Protein AF-A0A962VWM4-F1 (afdb_monomer_lite)

pLDDT: mean 87.62, std 8.39, range [60.72, 96.94]

Secondary structure (DSSP, 8-state):
--EEEE-SSS----S---SSS-HHHHHHHHHHHHHHTTSEEEE--------S-HHHHHHHHHHHHTGGGB-TTS-B-PPPGGGGGG--

Foldseek 3Di:
DKDKDFPDPPQDFDPPLDPDDDPVVSVVVRVVVCVVVVRMDIDDDDDDDDDDDPVVVVVVVQCVVVVVQADPVGDGDDRDPSCVVVVD

Structure (mmCIF, N/CA/C/O backbone):
data_AF-A0A962VWM4-F1
#
_entry.id   AF-A0A962VWM4-F1
#
loop_
_atom_site.group_PDB
_atom_site.id
_atom_site.type_symbol
_atom_site.label_atom_id
_atom_site.label_alt_id
_atom_site.label_comp_id
_atom_site.label_asym_id
_atom_site.label_entity_id
_atom_site.label_seq_id
_atom_site.pdbx_PDB_ins_code
_atom_site.Cartn_x
_atom_site.Cartn_y
_atom_site.Cartn_z
_atom_site.occupancy
_atom_site.B_iso_or_equiv
_atom_site.auth_seq_id
_atom_site.auth_comp_id
_atom_site.auth_asym_id
_atom_site.auth_atom_id
_atom_site.pdbx_PDB_model_num
ATOM 1 N N . GLN A 1 1 ? -14.320 2.103 -6.836 1.00 63.78 1 GLN A N 1
ATOM 2 C CA . GLN A 1 1 ? -15.246 2.338 -5.699 1.00 63.78 1 GLN A CA 1
ATOM 3 C C . GLN A 1 1 ? -14.708 1.535 -4.527 1.00 63.78 1 GLN A C 1
ATOM 5 O O . GLN A 1 1 ? -14.427 0.361 -4.736 1.00 63.78 1 GLN A O 1
ATOM 10 N N . GLY A 1 2 ? -14.503 2.147 -3.357 1.00 79.94 2 GLY A N 1
ATOM 11 C CA . GLY A 1 2 ? -13.955 1.435 -2.198 1.00 79.94 2 GLY A CA 1
ATOM 12 C C . GLY A 1 2 ? -14.878 0.300 -1.740 1.00 79.94 2 GLY A C 1
ATOM 13 O O . GLY A 1 2 ? -16.093 0.485 -1.688 1.00 79.94 2 GLY A O 1
ATOM 14 N N . LYS A 1 3 ? -14.318 -0.873 -1.437 1.00 89.69 3 LYS A N 1
ATOM 15 C CA . LYS A 1 3 ? -15.025 -2.040 -0.893 1.00 89.69 3 LYS A CA 1
ATOM 16 C C . LYS A 1 3 ? -14.521 -2.315 0.517 1.00 89.69 3 LYS A C 1
ATOM 18 O O . LYS A 1 3 ? -13.316 -2.417 0.724 1.00 89.69 3 LYS A O 1
ATOM 23 N N . ILE A 1 4 ? -15.442 -2.476 1.463 1.00 90.94 4 ILE A N 1
ATOM 24 C CA . ILE A 1 4 ? -15.108 -2.955 2.807 1.00 90.94 4 ILE A CA 1
ATOM 25 C C . ILE A 1 4 ? -15.100 -4.480 2.769 1.00 90.94 4 ILE A C 1
ATOM 27 O O . ILE A 1 4 ? -16.071 -5.100 2.331 1.00 90.94 4 ILE A O 1
ATOM 31 N N . ILE A 1 5 ? -14.005 -5.073 3.221 1.00 93.44 5 ILE A N 1
ATOM 32 C CA . ILE A 1 5 ? -13.849 -6.510 3.400 1.00 93.44 5 ILE A CA 1
ATOM 33 C C . ILE A 1 5 ? -13.904 -6.795 4.898 1.00 93.44 5 ILE A C 1
ATOM 35 O O . ILE A 1 5 ? -13.237 -6.123 5.679 1.00 93.44 5 ILE A O 1
ATOM 39 N N . ILE A 1 6 ? -14.712 -7.777 5.294 1.00 93.12 6 ILE A N 1
ATOM 40 C CA . ILE A 1 6 ? -14.839 -8.221 6.684 1.00 93.12 6 ILE A CA 1
ATOM 41 C C . ILE A 1 6 ? -14.251 -9.626 6.757 1.00 93.12 6 ILE A C 1
ATOM 43 O O . ILE A 1 6 ? -14.795 -10.548 6.151 1.00 93.12 6 ILE A O 1
ATOM 47 N N . TYR A 1 7 ? -13.144 -9.781 7.477 1.00 92.38 7 TYR A N 1
ATOM 48 C CA . TYR A 1 7 ? -12.462 -11.068 7.628 1.00 92.38 7 TYR A CA 1
ATOM 49 C C . TYR A 1 7 ? -12.943 -11.846 8.855 1.00 92.38 7 TYR A C 1
ATOM 51 O O . TYR A 1 7 ? -12.836 -13.070 8.878 1.00 92.38 7 TYR A O 1
ATOM 59 N N . GLN A 1 8 ? -13.501 -11.156 9.855 1.00 90.31 8 GLN A N 1
ATOM 60 C CA . GLN A 1 8 ? -13.939 -11.761 11.110 1.00 90.31 8 GLN A CA 1
ATOM 61 C C . GLN A 1 8 ? -15.369 -11.351 11.486 1.00 90.31 8 GLN A C 1
ATOM 63 O O . GLN A 1 8 ? -15.737 -10.179 11.406 1.00 90.31 8 GLN A O 1
ATOM 68 N N . GLN A 1 9 ? -16.171 -12.327 11.927 1.00 88.00 9 GLN A N 1
ATOM 69 C CA . GLN A 1 9 ? -17.519 -12.117 12.459 1.00 88.00 9 GLN A CA 1
ATOM 70 C C . GLN A 1 9 ? -17.730 -12.919 13.760 1.00 88.00 9 GLN A C 1
ATOM 72 O O . GLN A 1 9 ? -17.351 -14.090 13.804 1.00 88.00 9 GLN A O 1
ATOM 77 N N . PRO A 1 10 ? -18.357 -12.333 14.801 1.00 90.00 10 PRO A N 1
ATOM 78 C CA . PRO A 1 10 ? -18.744 -10.924 14.897 1.00 90.00 10 PRO A CA 1
ATOM 79 C C . PRO A 1 10 ? -17.512 -10.010 14.999 1.00 90.00 10 PRO A C 1
ATOM 81 O O . PRO A 1 10 ? -16.441 -10.449 15.421 1.00 90.00 10 PRO A O 1
ATOM 84 N N . LEU A 1 11 ? -17.668 -8.740 14.610 1.00 89.44 11 LEU A N 1
ATOM 85 C CA . LEU A 1 11 ? -16.633 -7.735 14.852 1.00 89.44 11 LEU A CA 1
ATOM 86 C C . LEU A 1 11 ? -16.429 -7.597 16.362 1.00 89.44 11 LEU A C 1
ATOM 88 O O . LEU A 1 11 ? -17.391 -7.391 17.104 1.00 89.44 11 LEU A O 1
ATOM 92 N N . GLN A 1 12 ? -15.186 -7.704 16.813 1.00 90.19 12 GLN A N 1
ATOM 93 C CA . GLN A 1 12 ? -14.839 -7.489 18.210 1.00 90.19 12 GLN A CA 1
ATOM 94 C C . GLN A 1 12 ? -14.675 -5.992 18.427 1.00 90.19 12 GLN A C 1
ATOM 96 O O . GLN A 1 12 ? -13.594 -5.473 18.170 1.00 90.19 12 GLN A O 1
ATOM 101 N N . LEU A 1 13 ? -15.739 -5.306 18.839 1.00 87.25 13 LEU A N 1
ATOM 102 C CA . LEU A 1 13 ? -15.702 -3.878 19.159 1.00 87.25 13 LEU A CA 1
ATOM 103 C C . LEU A 1 13 ? -15.086 -3.646 20.543 1.00 87.25 13 LEU A C 1
ATOM 105 O O . LEU A 1 13 ? -15.273 -4.459 21.448 1.00 8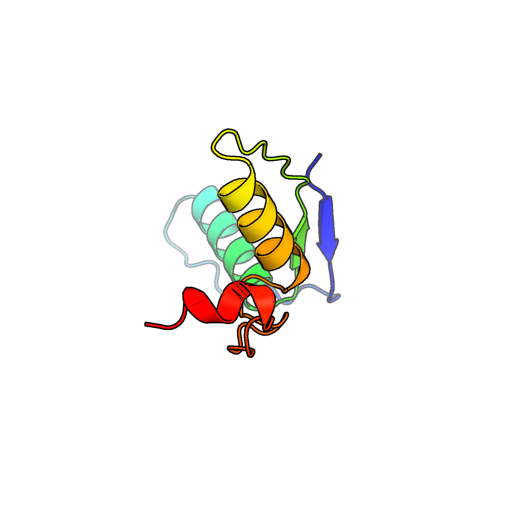7.25 13 LEU A O 1
ATOM 109 N N . SER A 1 14 ? -14.374 -2.536 20.714 1.00 82.50 14 SER A N 1
ATOM 110 C CA . SER A 1 14 ? -13.899 -2.103 22.032 1.00 82.50 14 SER A CA 1
ATOM 111 C C . SER A 1 14 ? -15.087 -1.760 22.937 1.00 82.50 14 SER A C 1
ATOM 113 O O . SER A 1 14 ? -15.979 -1.019 22.525 1.00 82.50 14 SER A O 1
ATOM 115 N N . GLU A 1 15 ? -15.097 -2.262 24.175 1.00 71.44 15 GLU A N 1
ATOM 116 C CA . GLU A 1 15 ? -16.159 -1.956 25.153 1.00 71.44 15 GLU A CA 1
ATOM 117 C C . GLU A 1 15 ? -16.109 -0.496 25.643 1.00 71.44 15 GLU A C 1
ATOM 119 O O . GLU A 1 15 ? -17.125 0.074 26.039 1.00 71.44 15 GLU A O 1
ATOM 124 N N . GLU A 1 16 ? -14.940 0.142 25.552 1.00 66.19 16 GLU A N 1
ATOM 125 C CA . GLU A 1 16 ? -14.698 1.516 25.984 1.00 66.19 16 GLU A CA 1
ATOM 126 C C . GLU A 1 16 ? -14.587 2.454 24.777 1.00 66.19 16 GLU A C 1
ATOM 128 O O . GLU A 1 16 ? -13.501 2.799 24.310 1.00 66.19 16 GLU A O 1
ATOM 133 N N . LEU A 1 17 ? -15.725 2.937 24.277 1.00 63.44 17 LEU A N 1
ATOM 134 C CA . LEU A 1 17 ? -15.707 4.220 23.579 1.00 63.44 17 LEU A CA 1
ATOM 135 C C . LEU A 1 17 ? -15.439 5.277 24.654 1.00 63.44 17 LEU A C 1
ATOM 137 O O . LEU A 1 17 ? -16.350 5.600 25.416 1.00 63.44 17 LEU A O 1
ATOM 141 N N . ALA A 1 18 ? -14.193 5.760 24.750 1.00 60.72 18 ALA A N 1
ATOM 142 C CA . ALA A 1 18 ? -13.773 6.739 25.755 1.00 60.72 18 ALA A CA 1
ATOM 143 C C . ALA A 1 18 ? -14.859 7.820 25.951 1.00 60.72 18 ALA A C 1
ATOM 145 O O . ALA A 1 18 ? -15.415 8.298 24.956 1.00 60.72 18 ALA A O 1
ATOM 146 N N . PRO A 1 19 ? -15.231 8.177 27.194 1.00 61.72 19 PRO A N 1
ATOM 147 C CA . PRO A 1 19 ? -16.416 9.000 27.455 1.00 61.72 19 PRO A CA 1
ATOM 148 C C . PRO A 1 19 ? -16.353 10.372 26.764 1.00 61.72 19 PRO A C 1
ATOM 150 O O . PRO A 1 19 ? -17.357 10.848 26.233 1.00 61.72 19 PRO A O 1
ATOM 153 N N . GLU A 1 20 ? -15.157 10.934 26.630 1.00 66.94 20 GLU A N 1
ATOM 154 C CA . GLU A 1 20 ? -14.895 12.255 26.056 1.00 66.94 20 GLU A CA 1
ATOM 155 C C . GLU A 1 20 ? -14.646 12.199 24.530 1.00 66.94 20 GLU A C 1
ATOM 157 O O . GLU A 1 20 ? -14.112 11.216 24.017 1.00 66.94 20 GLU A O 1
ATOM 162 N N . GLY A 1 21 ? -15.028 13.247 23.788 1.00 69.62 21 GLY A N 1
ATOM 163 C CA . GLY A 1 21 ? -14.688 13.422 22.361 1.00 69.62 21 GLY A CA 1
ATOM 164 C C . GLY A 1 21 ? -15.864 13.373 21.373 1.00 69.62 21 GLY A C 1
ATOM 165 O O . GLY A 1 21 ? -16.994 13.011 21.715 1.00 69.62 21 GLY A O 1
ATOM 166 N N . ILE A 1 22 ? -15.602 13.757 20.120 1.00 84.44 22 ILE A N 1
ATOM 167 C CA . ILE A 1 22 ? -16.612 13.840 19.050 1.00 84.44 22 ILE A CA 1
ATOM 168 C C . ILE A 1 22 ? -16.922 12.428 18.535 1.00 84.44 22 ILE A C 1
ATOM 170 O O . ILE A 1 22 ? -16.013 11.643 18.284 1.00 84.44 22 ILE A O 1
ATOM 174 N N . LEU A 1 23 ? -18.199 12.097 18.309 1.00 85.69 23 LEU A N 1
ATOM 175 C CA . LEU A 1 23 ? -18.621 10.775 17.809 1.00 85.69 23 LEU A CA 1
ATOM 176 C C . LEU A 1 23 ? -17.823 10.307 16.578 1.00 85.69 23 LEU A C 1
ATOM 178 O O . LEU A 1 23 ? -17.437 9.145 16.496 1.00 85.69 23 LEU A O 1
ATOM 182 N N . LEU A 1 24 ? -17.555 11.219 15.639 1.00 87.12 24 LEU A N 1
ATOM 183 C CA . LEU A 1 24 ? -16.777 10.932 14.434 1.00 87.12 24 LEU A CA 1
ATOM 184 C C . LEU A 1 24 ? -15.362 10.433 14.754 1.00 87.12 24 LEU A C 1
ATOM 186 O O . LEU A 1 24 ? -14.893 9.482 14.133 1.00 87.12 24 LEU A O 1
ATOM 190 N N . GLU A 1 25 ? -14.697 11.051 15.727 1.00 86.62 25 GLU A N 1
ATOM 191 C CA . GLU A 1 25 ? -13.360 10.656 16.171 1.00 86.62 25 GLU A CA 1
ATOM 192 C C . GLU A 1 25 ? -13.390 9.248 16.767 1.00 86.62 25 GLU A C 1
ATOM 194 O O . GLU A 1 25 ? -12.586 8.399 16.391 1.00 86.62 25 GLU A O 1
ATOM 199 N N . LYS A 1 26 ? -14.390 8.961 17.609 1.00 85.38 26 LYS A N 1
ATOM 200 C CA . LYS A 1 26 ? -14.569 7.641 18.231 1.00 85.38 26 LYS A CA 1
ATOM 201 C C . LYS A 1 26 ? -14.754 6.540 17.184 1.00 85.38 26 LYS A C 1
ATOM 203 O O . LYS A 1 26 ? -14.084 5.513 17.240 1.00 85.38 26 LYS A O 1
ATOM 208 N N . VAL A 1 27 ? -15.618 6.775 16.194 1.00 89.69 27 VAL A N 1
ATOM 209 C CA . VAL A 1 27 ? -15.855 5.829 15.090 1.00 89.69 27 VAL A CA 1
ATOM 210 C C . VAL A 1 27 ? -14.600 5.651 14.232 1.00 89.69 27 VAL A C 1
ATOM 212 O O . VAL A 1 27 ? -14.263 4.526 13.873 1.00 89.69 27 VAL A O 1
ATOM 215 N N . THR A 1 28 ? -13.885 6.737 13.933 1.00 90.50 28 THR A N 1
ATOM 216 C CA . THR A 1 28 ? -12.658 6.688 13.120 1.00 90.50 28 THR A CA 1
ATOM 217 C C . THR A 1 28 ? -11.564 5.875 13.811 1.00 90.50 28 THR A C 1
ATOM 219 O O . THR A 1 28 ? -10.940 5.024 13.179 1.00 90.50 28 THR A O 1
ATOM 222 N N . THR A 1 29 ? -11.375 6.081 15.116 1.00 90.00 29 THR A N 1
ATOM 223 C CA . THR A 1 29 ? -10.408 5.333 15.929 1.00 90.00 29 THR A CA 1
ATOM 224 C C . THR A 1 29 ? -10.749 3.847 15.987 1.00 90.00 29 THR A C 1
ATOM 226 O O . THR A 1 29 ? -9.866 3.008 15.808 1.00 90.00 29 THR A O 1
ATOM 229 N N . GLU A 1 30 ? -12.023 3.498 16.172 1.00 91.19 30 GLU A N 1
ATOM 230 C CA . GLU A 1 30 ? -12.434 2.093 16.221 1.00 91.19 30 GLU A CA 1
ATOM 231 C C . GLU A 1 30 ? -12.260 1.398 14.861 1.00 91.19 30 GLU A C 1
ATOM 233 O O . GLU A 1 30 ? -11.739 0.286 14.805 1.00 91.19 30 GLU A O 1
ATOM 238 N N . ILE A 1 31 ? -12.589 2.069 13.749 1.00 91.88 31 ILE A N 1
ATOM 239 C CA . ILE A 1 31 ? -12.317 1.560 12.393 1.00 91.88 31 ILE A CA 1
ATOM 240 C C . ILE A 1 31 ? -10.814 1.326 12.199 1.00 91.88 31 ILE A C 1
ATOM 242 O O . ILE A 1 31 ? -10.421 0.255 11.737 1.00 91.88 31 ILE A O 1
ATOM 246 N N . ALA A 1 32 ? -9.967 2.283 12.594 1.00 91.69 32 ALA A N 1
ATOM 247 C CA . ALA A 1 32 ? -8.516 2.145 12.491 1.00 91.69 32 ALA A CA 1
ATOM 248 C C . ALA A 1 32 ? -7.994 0.945 13.298 1.00 91.69 32 ALA A C 1
ATOM 250 O O . ALA A 1 32 ? -7.143 0.198 12.816 1.00 91.69 32 ALA A O 1
ATOM 251 N N . ARG A 1 33 ? -8.541 0.702 14.495 1.00 92.81 33 ARG A N 1
ATOM 252 C CA . ARG A 1 33 ? -8.190 -0.462 15.318 1.00 92.81 33 ARG A CA 1
ATOM 253 C C . ARG A 1 33 ? -8.638 -1.779 14.680 1.00 92.81 33 ARG A C 1
ATOM 255 O O . ARG A 1 33 ? -7.875 -2.745 14.672 1.00 92.81 33 ARG A O 1
ATOM 262 N N . LEU A 1 34 ? -9.846 -1.838 14.120 1.00 93.88 34 LEU A N 1
ATOM 263 C CA . LEU A 1 34 ? -10.331 -3.022 13.402 1.00 93.88 34 LEU A CA 1
ATOM 264 C C . LEU A 1 34 ? -9.471 -3.325 12.163 1.00 93.88 34 LEU A C 1
ATOM 266 O O . LEU A 1 34 ? -9.219 -4.494 11.875 1.00 93.88 34 LEU A O 1
ATOM 270 N N . MET A 1 35 ? -8.970 -2.296 11.474 1.00 92.81 35 MET A N 1
ATOM 271 C CA . MET A 1 35 ? -8.011 -2.453 10.373 1.00 92.81 35 MET A CA 1
ATOM 272 C C . MET A 1 35 ? -6.646 -2.942 10.867 1.00 92.81 35 MET A C 1
ATOM 274 O O . MET A 1 35 ? -6.106 -3.906 10.332 1.00 92.81 35 MET A O 1
ATOM 278 N N . ALA A 1 36 ? -6.110 -2.337 11.930 1.00 91.12 36 ALA A N 1
ATOM 279 C CA . ALA A 1 36 ? -4.823 -2.724 12.512 1.00 91.12 36 ALA A CA 1
ATOM 280 C C . ALA A 1 36 ? -4.824 -4.155 13.078 1.00 91.12 36 ALA A C 1
ATOM 282 O O . ALA A 1 36 ? -3.799 -4.827 13.071 1.00 91.12 36 ALA A O 1
ATOM 283 N N . THR A 1 37 ? -5.979 -4.633 13.550 1.00 92.56 37 THR A N 1
ATOM 284 C CA . THR A 1 37 ? -6.167 -6.016 14.025 1.00 92.56 37 THR A CA 1
ATOM 285 C C . THR A 1 37 ? -6.537 -6.997 12.910 1.00 92.56 37 THR A C 1
ATOM 287 O O . THR A 1 37 ? -6.751 -8.174 13.187 1.00 92.56 37 THR A O 1
ATOM 290 N N . GLY A 1 38 ? -6.617 -6.541 11.654 1.00 91.00 38 GLY A N 1
ATOM 291 C CA . GLY A 1 38 ? -6.922 -7.383 10.496 1.00 91.00 38 GLY A CA 1
ATOM 292 C C . GLY A 1 38 ? -8.364 -7.896 10.441 1.00 91.00 38 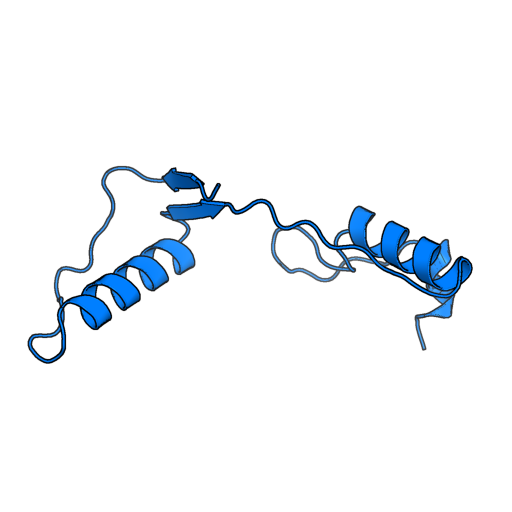GLY A C 1
ATOM 293 O O . GLY A 1 38 ? -8.658 -8.802 9.667 1.00 91.00 38 GLY A O 1
ATOM 294 N N . GLN A 1 39 ? -9.279 -7.342 11.242 1.00 94.94 39 GLN A N 1
ATOM 295 C CA . GLN A 1 39 ? -10.689 -7.749 11.241 1.00 94.94 39 GLN A CA 1
ATOM 296 C C . GLN A 1 39 ? -11.447 -7.196 10.032 1.00 94.94 39 GLN A C 1
ATOM 298 O O . GLN A 1 39 ? -12.351 -7.857 9.511 1.00 94.94 39 GLN A O 1
ATOM 303 N N . ILE A 1 40 ? -11.070 -5.997 9.581 1.00 94.50 40 ILE A N 1
ATOM 304 C CA . ILE A 1 40 ? -11.606 -5.361 8.376 1.0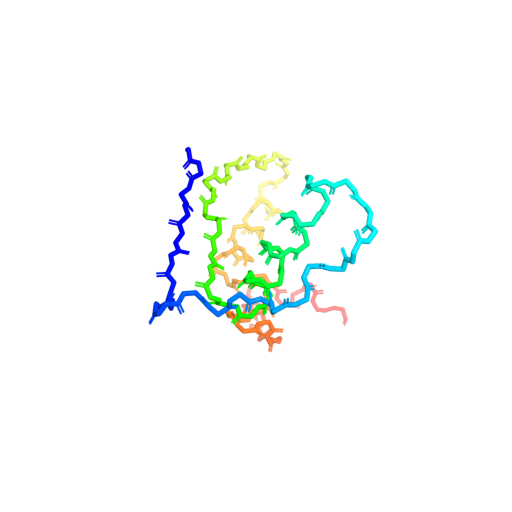0 94.50 40 ILE A CA 1
ATOM 305 C C . ILE A 1 40 ? -10.480 -4.811 7.505 1.00 94.50 40 ILE A C 1
ATOM 307 O O . ILE A 1 40 ? -9.382 -4.539 7.979 1.00 94.50 40 ILE A O 1
ATOM 311 N N . ASP A 1 41 ? -10.787 -4.585 6.237 1.00 91.94 41 ASP A N 1
ATOM 312 C CA . ASP A 1 41 ? -9.909 -3.910 5.286 1.00 91.94 41 ASP A CA 1
ATOM 313 C C . ASP A 1 41 ? -10.744 -3.068 4.317 1.00 91.94 41 ASP A C 1
ATOM 315 O O . ASP A 1 41 ? -11.904 -3.382 4.031 1.00 91.94 41 ASP A O 1
ATOM 319 N N . ILE A 1 42 ? -10.167 -1.972 3.834 1.00 90.25 42 ILE A N 1
ATOM 320 C CA . ILE A 1 42 ? -10.805 -1.053 2.894 1.00 90.25 42 ILE A CA 1
ATOM 321 C C . ILE A 1 42 ? -10.016 -1.121 1.595 1.00 90.25 42 ILE A C 1
ATOM 323 O O . ILE A 1 42 ? -8.999 -0.453 1.417 1.00 90.25 42 ILE A O 1
ATOM 327 N N . LYS A 1 43 ? -10.521 -1.908 0.648 1.00 88.31 43 LYS A N 1
ATOM 328 C CA . LYS A 1 43 ? -9.908 -2.039 -0.670 1.00 88.31 43 LYS A CA 1
ATOM 329 C C . LYS A 1 43 ? -10.364 -0.906 -1.563 1.00 88.31 43 LYS A C 1
ATOM 331 O O . LYS A 1 43 ? -11.555 -0.775 -1.841 1.00 88.31 43 LYS A O 1
ATOM 336 N N . THR A 1 44 ? -9.419 -0.116 -2.050 1.00 85.38 44 THR A N 1
ATOM 337 C CA . THR A 1 44 ? -9.674 0.873 -3.093 1.00 85.38 44 THR A CA 1
ATOM 338 C C . THR A 1 44 ? -8.776 0.588 -4.282 1.00 85.38 44 THR A C 1
ATOM 340 O O . THR A 1 44 ? -7.583 0.342 -4.121 1.00 85.38 44 THR A O 1
ATOM 343 N N . ASP A 1 45 ? -9.355 0.619 -5.477 1.00 82.75 45 ASP A N 1
ATOM 344 C CA . ASP A 1 45 ? -8.570 0.559 -6.702 1.00 82.75 45 ASP A CA 1
ATOM 345 C C . ASP A 1 45 ? -7.863 1.910 -6.856 1.00 82.75 45 ASP A C 1
ATOM 347 O O . ASP A 1 45 ? -8.514 2.944 -7.042 1.00 82.75 45 ASP A O 1
ATOM 351 N N . MET A 1 46 ? -6.538 1.912 -6.734 1.00 81.88 46 MET A N 1
ATOM 352 C CA . MET A 1 46 ? -5.710 3.085 -6.987 1.00 81.88 46 MET A CA 1
ATOM 353 C C . MET A 1 46 ? -4.913 2.847 -8.262 1.00 81.88 46 MET A C 1
ATOM 355 O O . MET A 1 46 ? -4.067 1.961 -8.322 1.00 81.88 46 MET A O 1
ATOM 359 N N . ASN A 1 47 ? -5.190 3.655 -9.282 1.00 82.56 47 ASN A N 1
ATOM 360 C CA . ASN A 1 47 ? -4.438 3.630 -10.527 1.00 82.56 47 ASN A CA 1
ATOM 361 C C . ASN A 1 47 ? -3.412 4.758 -10.499 1.00 82.56 47 ASN A C 1
ATOM 363 O O . ASN A 1 47 ? -3.763 5.908 -10.230 1.00 82.56 47 ASN A O 1
ATOM 367 N N . ILE A 1 48 ? -2.162 4.433 -10.810 1.00 81.50 48 ILE A N 1
ATOM 368 C CA . ILE A 1 48 ? -1.080 5.405 -10.954 1.00 81.50 48 ILE A CA 1
ATOM 369 C C . ILE A 1 48 ? -0.445 5.262 -12.335 1.00 81.50 48 ILE A C 1
ATOM 371 O O . ILE A 1 48 ? -0.338 4.158 -12.866 1.00 81.50 48 ILE A O 1
ATOM 375 N N . THR A 1 49 ? -0.014 6.385 -12.905 1.00 88.75 49 THR A N 1
ATOM 376 C CA . THR A 1 49 ? 0.707 6.421 -14.181 1.00 88.75 49 THR A CA 1
ATOM 377 C C . THR A 1 49 ? 2.089 7.000 -13.938 1.00 88.75 49 THR A C 1
ATOM 379 O O . THR A 1 49 ? 2.215 8.141 -13.499 1.00 88.75 49 THR A O 1
ATOM 382 N N . PHE A 1 50 ? 3.125 6.227 -14.252 1.00 87.44 50 PHE A N 1
ATOM 383 C CA . PHE A 1 50 ? 4.501 6.705 -14.217 1.00 87.44 50 PHE A CA 1
ATOM 384 C C . PHE A 1 50 ? 4.900 7.286 -15.576 1.00 87.44 50 PHE A C 1
ATOM 386 O O . PHE A 1 50 ? 4.587 6.724 -16.625 1.00 87.44 50 PHE A O 1
ATOM 393 N N . THR A 1 51 ? 5.622 8.405 -15.560 1.00 93.50 51 THR A N 1
ATOM 394 C CA . THR A 1 51 ? 6.140 9.067 -16.765 1.00 93.50 51 THR A CA 1
ATOM 395 C C . THR A 1 51 ? 7.613 9.392 -16.577 1.00 93.50 51 THR A C 1
ATOM 397 O O . THR A 1 51 ? 7.976 10.003 -15.573 1.00 93.50 51 THR A O 1
ATOM 400 N N . GLY A 1 52 ? 8.465 9.018 -17.531 1.00 94.31 52 GLY A N 1
ATOM 401 C CA . GLY A 1 52 ? 9.901 9.260 -17.421 1.00 94.31 52 GLY A CA 1
ATOM 402 C C . GLY A 1 52 ? 10.737 8.427 -18.385 1.00 94.31 52 GLY A C 1
ATOM 403 O O . GLY A 1 52 ? 10.263 7.994 -19.435 1.00 94.31 52 GLY A O 1
ATOM 404 N N . ASP A 1 53 ? 12.000 8.229 -18.012 1.00 96.94 53 ASP A N 1
ATOM 405 C CA . ASP A 1 53 ? 12.953 7.422 -18.770 1.00 96.94 53 ASP A CA 1
ATOM 406 C C . ASP A 1 53 ? 12.514 5.953 -18.853 1.00 96.94 53 ASP A C 1
ATOM 408 O O . ASP A 1 53 ? 12.119 5.355 -17.853 1.00 96.94 53 ASP A O 1
ATOM 412 N N . LYS A 1 54 ? 12.622 5.354 -20.046 1.00 95.75 54 LYS A N 1
ATOM 413 C CA . LYS A 1 54 ? 12.156 3.983 -20.300 1.00 95.75 54 LYS A CA 1
ATOM 414 C C . LYS A 1 54 ? 12.807 2.956 -19.381 1.00 95.75 54 LYS A C 1
ATOM 416 O O . LYS A 1 54 ? 12.112 2.064 -18.913 1.00 95.75 54 LYS A O 1
ATOM 421 N N . ARG A 1 55 ? 14.113 3.075 -19.119 1.00 94.69 55 ARG A N 1
ATOM 422 C CA . ARG A 1 55 ? 14.834 2.123 -18.269 1.00 94.69 55 ARG A CA 1
ATOM 423 C C . ARG A 1 55 ? 14.292 2.185 -16.847 1.00 94.69 55 ARG A C 1
ATOM 425 O O . ARG A 1 55 ? 13.924 1.158 -16.298 1.00 94.69 55 ARG A O 1
ATOM 432 N N . VAL A 1 56 ? 14.153 3.400 -16.315 1.00 94.56 56 VAL A N 1
ATOM 433 C CA . VAL A 1 56 ? 13.609 3.634 -14.968 1.00 94.56 56 VAL A CA 1
ATOM 434 C C . VAL A 1 56 ? 12.176 3.119 -14.851 1.00 94.56 56 VAL A C 1
ATOM 436 O O . VAL A 1 56 ? 11.822 2.520 -13.841 1.00 94.56 56 VAL A O 1
ATOM 439 N N . LEU A 1 57 ? 11.351 3.317 -15.882 1.00 96.00 57 LEU A N 1
ATOM 440 C CA . LEU A 1 57 ? 9.988 2.784 -15.904 1.00 96.00 57 LEU A CA 1
ATOM 441 C C . LEU A 1 57 ? 9.975 1.249 -15.887 1.00 96.00 57 LEU A C 1
ATOM 443 O O . LEU A 1 57 ? 9.183 0.671 -15.150 1.00 96.00 57 LEU A O 1
ATOM 447 N N . SER A 1 58 ? 10.873 0.591 -16.626 1.00 94.88 58 SER A N 1
ATOM 448 C CA . SER A 1 58 ? 11.020 -0.870 -16.582 1.00 94.88 58 SER A CA 1
ATOM 449 C C . SER A 1 58 ? 11.512 -1.373 -15.220 1.00 94.88 58 SER A C 1
ATOM 451 O O . SER A 1 58 ? 11.041 -2.400 -14.740 1.00 94.88 58 SER A O 1
ATOM 453 N N . ASP A 1 59 ? 12.414 -0.643 -14.560 1.00 95.06 59 ASP A N 1
ATOM 454 C CA . ASP A 1 59 ? 12.858 -0.982 -13.204 1.00 95.06 59 ASP A CA 1
ATOM 455 C C . ASP A 1 59 ? 11.711 -0.855 -12.182 1.00 95.06 59 ASP A C 1
ATOM 457 O O . ASP A 1 59 ? 11.542 -1.721 -11.324 1.00 95.06 59 ASP A O 1
ATOM 461 N N . LEU A 1 60 ? 10.894 0.202 -12.289 1.00 93.50 60 LEU A N 1
ATOM 462 C CA . LEU A 1 60 ? 9.708 0.412 -11.449 1.00 93.50 60 LEU A CA 1
ATOM 463 C C . LEU A 1 60 ? 8.657 -0.681 -11.653 1.00 93.50 60 LEU A C 1
ATOM 465 O O . LEU A 1 60 ? 8.076 -1.159 -10.681 1.00 93.50 60 LEU A O 1
ATOM 469 N N . GLU A 1 61 ? 8.428 -1.088 -12.901 1.00 93.19 61 GLU A N 1
ATOM 470 C CA . GLU A 1 61 ? 7.546 -2.207 -13.228 1.00 93.19 61 GLU A CA 1
ATOM 471 C C . GLU A 1 61 ? 8.046 -3.505 -12.583 1.00 93.19 61 GLU A C 1
ATOM 473 O O . GLU A 1 61 ? 7.266 -4.232 -11.966 1.00 93.19 61 GLU A O 1
ATOM 478 N N . LEU A 1 62 ? 9.348 -3.784 -12.660 1.00 94.31 62 LEU A N 1
ATOM 479 C CA . LEU A 1 62 ? 9.937 -4.977 -12.058 1.00 94.31 62 LEU A CA 1
ATOM 480 C C . LEU A 1 62 ? 9.874 -4.955 -10.523 1.00 94.31 62 LEU A C 1
ATOM 482 O O . LEU A 1 62 ? 9.585 -5.984 -9.907 1.00 94.31 62 LEU A O 1
ATOM 486 N N . LEU A 1 63 ? 10.091 -3.791 -9.902 1.00 92.75 63 LEU A N 1
ATOM 487 C CA . LEU A 1 63 ? 9.895 -3.599 -8.464 1.00 92.75 63 LEU A CA 1
ATOM 488 C C . LEU A 1 63 ? 8.447 -3.886 -8.062 1.00 92.75 63 LEU A C 1
ATOM 490 O O . LEU A 1 63 ? 8.230 -4.646 -7.124 1.00 92.75 63 LEU A O 1
ATOM 494 N N . ALA A 1 64 ? 7.468 -3.351 -8.795 1.00 90.62 64 ALA A N 1
ATOM 495 C CA . ALA A 1 64 ? 6.051 -3.557 -8.504 1.00 90.62 64 ALA A CA 1
ATOM 496 C C . ALA A 1 64 ? 5.652 -5.040 -8.551 1.00 90.62 64 ALA A C 1
ATOM 498 O O . ALA A 1 64 ? 4.995 -5.535 -7.637 1.00 90.62 64 ALA A O 1
ATOM 499 N N . HIS A 1 65 ? 6.108 -5.774 -9.571 1.00 90.38 65 HIS A N 1
ATOM 500 C CA . HIS A 1 65 ? 5.863 -7.217 -9.688 1.00 90.38 65 HIS A CA 1
ATOM 501 C C . HIS A 1 65 ? 6.586 -8.047 -8.616 1.00 90.38 65 HIS A C 1
ATOM 503 O O . HIS A 1 65 ? 6.169 -9.167 -8.330 1.00 90.38 65 HIS A O 1
ATOM 509 N N . SER A 1 66 ? 7.647 -7.502 -8.018 1.00 90.50 66 SER A N 1
ATOM 510 C CA . SER A 1 66 ? 8.464 -8.164 -6.993 1.00 90.50 66 SER A CA 1
ATOM 511 C C . SER A 1 66 ? 8.183 -7.644 -5.579 1.00 90.50 66 SER A C 1
ATOM 513 O O . SER A 1 66 ? 9.043 -7.760 -4.711 1.00 90.50 66 SER A O 1
ATOM 515 N N . GLY A 1 67 ? 7.028 -7.014 -5.343 1.00 89.88 67 GLY A N 1
ATOM 516 C CA . GLY A 1 67 ? 6.638 -6.535 -4.010 1.00 89.88 67 GLY A CA 1
ATOM 517 C C . GLY A 1 67 ? 7.511 -5.401 -3.461 1.00 89.88 67 GLY A C 1
ATOM 518 O O . GLY A 1 67 ? 7.585 -5.212 -2.257 1.00 89.88 67 GLY A O 1
ATOM 519 N N . TYR A 1 68 ? 8.205 -4.654 -4.324 1.00 91.44 68 TYR A N 1
ATOM 520 C CA . TYR A 1 68 ? 9.116 -3.560 -3.955 1.00 91.44 68 TYR A CA 1
ATOM 521 C C . TYR A 1 68 ? 10.255 -3.958 -3.000 1.00 91.44 68 TYR A C 1
ATOM 523 O O . TYR A 1 68 ? 10.871 -3.094 -2.381 1.00 91.44 68 TYR A O 1
ATOM 531 N N . GLY A 1 69 ? 10.590 -5.249 -2.928 1.00 90.88 69 GLY A N 1
ATOM 532 C CA . GLY A 1 69 ? 11.584 -5.759 -1.984 1.00 90.88 69 GLY A CA 1
ATOM 533 C C . GLY A 1 69 ? 11.000 -6.186 -0.639 1.00 90.88 69 GLY A C 1
ATOM 534 O O . GLY A 1 69 ? 11.774 -6.526 0.250 1.00 90.88 69 GLY A O 1
ATOM 535 N N . GLU A 1 70 ? 9.674 -6.246 -0.508 1.00 94.31 70 GLU A N 1
ATOM 536 C CA . GLU A 1 70 ? 8.972 -6.790 0.653 1.00 94.31 70 GLU A CA 1
ATOM 537 C C . GLU A 1 70 ? 8.004 -7.916 0.244 1.00 94.31 70 GLU A C 1
ATOM 539 O O . GLU A 1 70 ? 7.449 -7.931 -0.858 1.00 94.31 70 GLU A O 1
ATOM 544 N N . ASP A 1 71 ? 7.811 -8.898 1.126 1.00 90.56 71 ASP A N 1
ATOM 545 C CA . ASP A 1 71 ? 6.720 -9.866 1.001 1.00 90.56 71 ASP A CA 1
ATOM 546 C C . ASP A 1 71 ? 5.384 -9.281 1.504 1.00 90.56 71 ASP A C 1
ATOM 548 O O . ASP A 1 71 ? 5.305 -8.165 2.015 1.00 90.56 71 ASP A O 1
ATOM 552 N N . THR A 1 72 ? 4.297 -10.050 1.398 1.00 84.75 72 THR A N 1
ATOM 553 C CA . THR A 1 72 ? 2.963 -9.622 1.863 1.00 84.75 72 THR A CA 1
ATOM 554 C C . THR A 1 72 ? 2.857 -9.408 3.376 1.00 84.75 72 THR A C 1
ATOM 556 O O . THR A 1 72 ? 1.834 -8.916 3.845 1.00 84.75 72 THR A O 1
ATOM 559 N N . PHE A 1 73 ? 3.869 -9.813 4.144 1.00 85.19 73 PHE A N 1
ATOM 560 C CA . PHE A 1 73 ? 3.956 -9.646 5.591 1.00 85.19 73 PHE A CA 1
ATOM 561 C C . PHE A 1 73 ? 4.907 -8.501 5.988 1.00 85.19 73 PHE A C 1
ATOM 563 O O . PHE A 1 73 ? 5.099 -8.272 7.181 1.00 85.19 73 PHE A O 1
ATOM 570 N N . GLY A 1 74 ? 5.482 -7.776 5.018 1.00 86.75 74 GLY A N 1
ATOM 571 C CA . GLY A 1 74 ? 6.416 -6.670 5.243 1.00 86.75 74 GLY A CA 1
ATOM 572 C C . GLY A 1 74 ? 7.856 -7.108 5.530 1.00 86.75 74 GLY A C 1
ATOM 573 O O . GLY A 1 74 ? 8.654 -6.314 6.028 1.00 86.75 74 GLY A O 1
ATOM 574 N N . ASN A 1 75 ? 8.218 -8.367 5.265 1.00 88.81 75 ASN A N 1
ATOM 575 C CA . ASN A 1 75 ? 9.600 -8.819 5.420 1.00 88.81 75 ASN A CA 1
ATOM 576 C C . ASN A 1 75 ? 10.414 -8.507 4.167 1.00 88.81 75 ASN A C 1
ATOM 578 O O . ASN A 1 75 ? 9.964 -8.761 3.052 1.00 88.81 75 ASN A O 1
ATOM 582 N N . ASN A 1 76 ? 11.658 -8.062 4.355 1.00 91.12 76 ASN A N 1
ATOM 583 C CA . ASN A 1 76 ? 12.581 -7.819 3.249 1.00 91.12 76 ASN A CA 1
ATOM 584 C C . ASN A 1 76 ? 12.861 -9.103 2.450 1.00 91.12 76 ASN A C 1
ATOM 586 O O . ASN A 1 76 ? 13.291 -10.116 3.010 1.00 91.12 76 ASN A O 1
ATOM 590 N N . ILE A 1 77 ? 12.720 -9.024 1.129 1.00 91.00 77 ILE A N 1
ATOM 591 C CA . ILE A 1 77 ? 13.085 -10.079 0.184 1.00 91.00 77 ILE A CA 1
ATOM 592 C C . ILE A 1 77 ? 14.206 -9.621 -0.748 1.00 91.00 77 ILE A C 1
ATOM 594 O O . ILE A 1 77 ? 14.462 -8.435 -0.952 1.00 91.00 77 ILE A O 1
ATOM 598 N N . THR A 1 78 ? 14.926 -10.589 -1.314 1.00 90.31 78 THR A N 1
ATOM 599 C CA . THR A 1 78 ? 16.013 -10.280 -2.248 1.00 90.31 78 THR A CA 1
ATOM 600 C C . THR A 1 78 ? 15.440 -9.734 -3.551 1.00 90.31 78 THR A C 1
ATOM 602 O O . THR A 1 78 ? 14.583 -10.367 -4.163 1.00 90.31 78 THR A O 1
ATOM 605 N N . LEU A 1 79 ? 15.954 -8.585 -3.993 1.00 90.44 79 LEU A N 1
ATOM 606 C CA . LEU A 1 79 ? 15.573 -8.007 -5.278 1.00 90.44 79 LEU A CA 1
ATOM 607 C C . LEU A 1 79 ? 15.985 -8.911 -6.456 1.00 90.44 79 LEU A C 1
ATOM 609 O O . LEU A 1 79 ? 17.036 -9.562 -6.387 1.00 90.44 79 LEU A O 1
ATOM 613 N N . PRO A 1 80 ? 15.216 -8.900 -7.562 1.00 92.06 80 PRO A N 1
ATOM 614 C CA . PRO A 1 80 ? 15.596 -9.544 -8.814 1.00 92.06 80 PRO A CA 1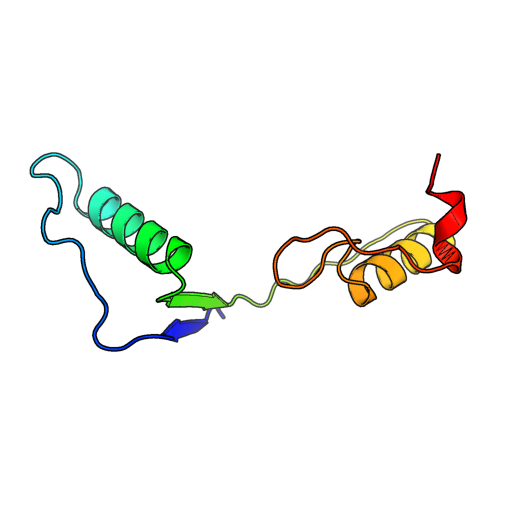
ATOM 615 C C . PRO A 1 80 ? 17.004 -9.155 -9.274 1.00 92.06 80 PRO A C 1
ATOM 617 O O . PRO A 1 80 ? 17.484 -8.042 -9.035 1.00 92.06 80 PRO A O 1
ATOM 620 N N . ARG A 1 81 ? 17.680 -10.076 -9.965 1.00 92.88 81 ARG A N 1
ATOM 621 C CA . ARG A 1 81 ? 19.078 -9.899 -10.389 1.00 92.88 81 ARG A CA 1
ATOM 622 C C . ARG A 1 81 ? 19.247 -8.711 -11.337 1.00 92.88 81 ARG A C 1
ATOM 624 O O . ARG A 1 81 ? 20.285 -8.057 -11.322 1.00 92.88 81 ARG A O 1
ATOM 631 N N . GLU A 1 82 ? 18.234 -8.426 -12.136 1.00 93.56 82 GLU A N 1
ATOM 632 C CA . GLU A 1 82 ? 18.143 -7.301 -13.060 1.00 93.56 82 GLU A CA 1
ATOM 633 C C . GLU A 1 82 ? 18.274 -5.956 -12.328 1.00 93.56 82 GLU A C 1
ATOM 635 O O . GLU A 1 82 ? 18.835 -5.014 -12.878 1.00 93.56 82 GLU A O 1
ATOM 640 N N . LEU A 1 83 ? 17.849 -5.895 -11.060 1.00 93.31 83 LEU A N 1
ATOM 641 C CA . LEU A 1 83 ? 17.943 -4.724 -10.186 1.00 93.31 83 LEU A CA 1
ATOM 642 C C . LEU A 1 83 ? 19.182 -4.744 -9.282 1.00 93.31 83 LEU A C 1
ATOM 644 O O . LEU A 1 83 ? 19.336 -3.872 -8.427 1.00 93.31 83 LEU A O 1
ATOM 648 N N . ALA A 1 84 ? 20.096 -5.709 -9.446 1.00 90.06 84 ALA A N 1
ATOM 649 C CA . ALA A 1 84 ? 21.261 -5.851 -8.569 1.00 90.06 84 ALA A CA 1
ATOM 650 C C . ALA A 1 84 ? 22.145 -4.595 -8.535 1.00 90.06 84 ALA A C 1
ATOM 652 O O . ALA A 1 84 ? 22.776 -4.330 -7.518 1.00 90.06 84 ALA A O 1
ATOM 653 N N . TYR A 1 85 ? 22.154 -3.802 -9.607 1.00 89.88 85 TYR A N 1
ATOM 654 C CA . TYR A 1 85 ? 22.914 -2.554 -9.689 1.00 89.88 85 TYR A CA 1
ATOM 655 C C . TYR A 1 85 ? 22.378 -1.440 -8.764 1.00 89.88 85 TYR A C 1
ATOM 657 O O . TYR A 1 85 ? 23.074 -0.452 -8.538 1.00 89.88 85 TYR A O 1
ATOM 665 N N . LEU A 1 86 ? 21.155 -1.574 -8.234 1.00 86.75 86 LEU A N 1
ATOM 666 C CA . LEU A 1 86 ? 20.607 -0.663 -7.224 1.00 86.75 86 LEU A CA 1
ATOM 667 C C . LEU A 1 86 ? 21.172 -0.939 -5.823 1.00 86.75 86 LEU A C 1
ATOM 669 O O . LEU A 1 86 ? 21.103 -0.065 -4.959 1.00 86.75 86 LEU A O 1
ATOM 673 N N . ARG A 1 87 ? 21.741 -2.130 -5.591 1.00 80.88 87 ARG A N 1
ATOM 674 C CA . ARG A 1 87 ? 22.423 -2.480 -4.340 1.00 80.88 87 ARG A CA 1
ATOM 675 C C . ARG A 1 87 ? 23.752 -1.722 -4.314 1.00 80.88 87 ARG A C 1
ATOM 677 O O . ARG A 1 87 ? 24.689 -2.112 -5.005 1.00 80.88 87 ARG A O 1
ATOM 684 N N . ARG A 1 88 ? 23.796 -0.602 -3.592 1.00 65.19 88 ARG A N 1
ATOM 685 C CA . ARG A 1 88 ? 25.048 0.104 -3.291 1.00 65.19 88 ARG A CA 1
ATOM 686 C C . ARG A 1 88 ? 25.828 -0.613 -2.202 1.00 65.19 88 ARG A C 1
ATOM 688 O O . ARG A 1 88 ? 25.172 -1.137 -1.276 1.00 65.19 88 ARG A O 1
#

Radius of gyration: 19.55 Å; chains: 1; bounding box: 44×26×48 Å

Sequence (88 aa):
QGKIIIYQQPLQLSEELAPEGILLEKVTTEIA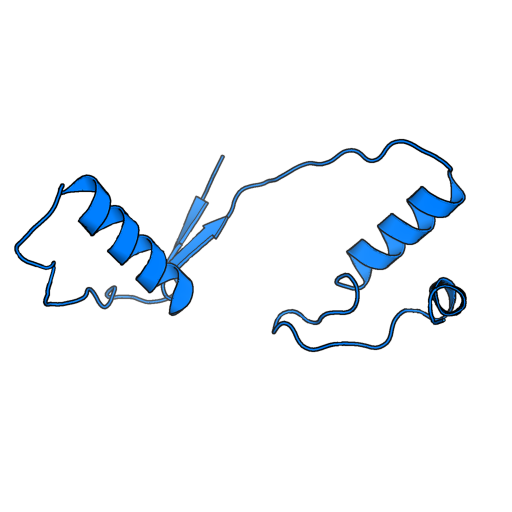RL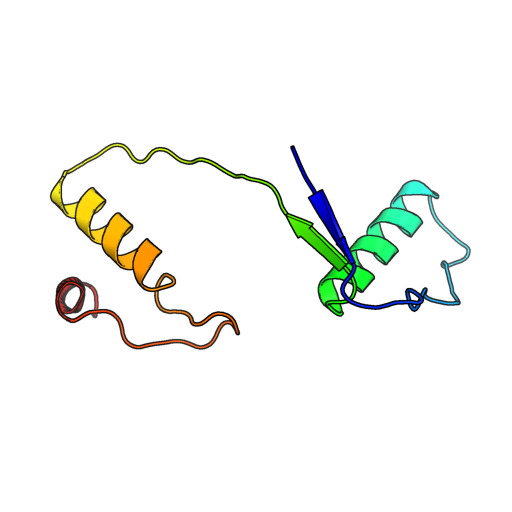MATGQIDIKTDMNITFTGDKRVLSDLELLAHSGYGEDTFGNNITLPRELAYLRR